Protein AF-A0A959T5G9-F1 (afdb_monomer)

Structure (mmCIF, N/CA/C/O backbone):
data_AF-A0A959T5G9-F1
#
_entry.id   AF-A0A959T5G9-F1
#
loop_
_atom_site.group_PDB
_atom_site.id
_atom_site.type_symbol
_atom_site.label_atom_id
_atom_site.label_alt_id
_atom_site.label_comp_id
_atom_site.label_asym_id
_atom_site.label_entity_id
_atom_site.label_seq_id
_atom_site.pdbx_PDB_ins_code
_atom_site.Cartn_x
_atom_site.Cartn_y
_atom_site.Cartn_z
_atom_site.occupancy
_atom_site.B_iso_or_equiv
_atom_site.auth_seq_id
_atom_site.auth_comp_id
_atom_site.auth_asym_id
_atom_site.auth_atom_id
_atom_site.pdbx_PDB_model_num
ATOM 1 N N . MET A 1 1 ? -15.814 -3.860 -9.750 1.00 47.41 1 MET A N 1
ATOM 2 C CA . MET A 1 1 ? -15.521 -4.634 -8.524 1.00 47.41 1 MET A CA 1
ATOM 3 C C . MET A 1 1 ? -16.437 -4.113 -7.425 1.00 47.41 1 MET A C 1
ATOM 5 O O . MET A 1 1 ? -16.825 -2.956 -7.503 1.00 47.41 1 MET A O 1
ATOM 9 N N . SER A 1 2 ? -16.866 -4.952 -6.480 1.00 61.47 2 SER A N 1
ATOM 10 C CA . SER A 1 2 ? -17.602 -4.468 -5.303 1.00 61.47 2 SER A CA 1
ATOM 11 C C . SER A 1 2 ? -16.650 -3.615 -4.461 1.00 61.47 2 SER A C 1
ATOM 13 O O . SER A 1 2 ? -15.503 -4.010 -4.256 1.00 61.47 2 SER A O 1
ATOM 15 N N . GLY A 1 3 ? -17.105 -2.434 -4.054 1.00 71.00 3 GLY A N 1
ATOM 16 C CA . GLY A 1 3 ? -16.320 -1.512 -3.247 1.00 71.00 3 GLY A CA 1
ATOM 17 C C . GLY A 1 3 ? -15.871 -2.131 -1.926 1.00 71.00 3 GLY A C 1
ATOM 18 O O . GLY A 1 3 ? -16.669 -2.780 -1.250 1.00 71.00 3 GLY A O 1
ATOM 19 N N . LYS A 1 4 ? -14.597 -1.949 -1.558 1.00 86.38 4 LYS A N 1
ATOM 20 C CA . LYS A 1 4 ? -14.055 -2.431 -0.277 1.00 86.38 4 LYS A CA 1
ATOM 21 C C . LYS A 1 4 ? -13.948 -1.293 0.733 1.00 86.38 4 LYS A C 1
ATOM 23 O O . LYS A 1 4 ? -13.505 -0.195 0.404 1.00 86.38 4 LYS A O 1
ATOM 28 N N . ARG A 1 5 ? -14.289 -1.604 1.983 1.00 95.56 5 ARG A N 1
ATOM 29 C CA . ARG A 1 5 ? -14.042 -0.760 3.156 1.00 95.56 5 ARG A CA 1
ATOM 30 C C . ARG A 1 5 ? -12.655 -1.092 3.697 1.00 95.56 5 ARG A C 1
ATOM 32 O O . ARG A 1 5 ? -12.436 -2.230 4.111 1.00 95.56 5 ARG A O 1
ATOM 39 N N . ILE A 1 6 ? -11.726 -0.143 3.628 1.00 97.62 6 ILE A N 1
ATOM 40 C CA . ILE A 1 6 ? -10.293 -0.375 3.834 1.00 97.62 6 ILE A CA 1
ATOM 41 C C . ILE A 1 6 ? -9.784 0.409 5.044 1.00 97.62 6 ILE A C 1
ATOM 43 O O . ILE A 1 6 ? -10.006 1.614 5.157 1.00 97.62 6 ILE A O 1
ATOM 47 N N . VAL A 1 7 ? -9.054 -0.277 5.921 1.00 98.38 7 VAL A N 1
ATOM 48 C CA . VAL A 1 7 ? -8.300 0.305 7.037 1.00 98.38 7 VAL A CA 1
ATOM 49 C C . VAL A 1 7 ? -6.813 0.321 6.679 1.00 98.38 7 VAL A C 1
ATOM 51 O O . VAL A 1 7 ? -6.258 -0.679 6.224 1.00 98.38 7 VAL A O 1
ATOM 54 N N . LEU A 1 8 ? -6.154 1.460 6.871 1.00 98.44 8 LEU A N 1
ATOM 55 C CA . LEU A 1 8 ? -4.719 1.611 6.619 1.00 98.44 8 LEU A CA 1
ATOM 56 C C . LEU A 1 8 ? -3.936 1.340 7.908 1.00 98.44 8 LEU A C 1
ATOM 58 O O . LEU A 1 8 ? -4.309 1.851 8.958 1.00 98.44 8 LEU A O 1
ATOM 62 N N . VAL A 1 9 ? -2.846 0.576 7.848 1.00 98.25 9 VAL A N 1
ATOM 63 C CA . VAL A 1 9 ? -2.042 0.223 9.033 1.00 98.25 9 VAL A CA 1
ATOM 64 C C . VAL A 1 9 ? -0.639 0.825 8.914 1.00 98.25 9 VAL A C 1
ATOM 66 O O . VAL A 1 9 ? 0.175 0.401 8.089 1.00 98.25 9 VAL A O 1
ATOM 69 N N . GLY A 1 10 ? -0.375 1.843 9.736 1.00 97.12 10 GLY A N 1
ATOM 70 C CA . GLY A 1 10 ? 0.784 2.737 9.708 1.00 97.12 10 GLY A CA 1
ATOM 71 C C . GLY A 1 10 ? 0.472 4.062 9.003 1.00 97.12 10 GLY A C 1
ATOM 72 O O . GLY A 1 10 ? 0.185 4.075 7.811 1.00 97.12 10 GLY A O 1
ATOM 73 N N . GLY A 1 11 ? 0.573 5.195 9.701 1.00 96.56 11 GLY A N 1
ATOM 74 C CA . GLY A 1 11 ? 0.170 6.537 9.246 1.00 96.56 11 GLY A CA 1
ATOM 75 C C . GLY A 1 11 ? 1.320 7.458 8.816 1.00 96.56 11 GLY A C 1
ATOM 76 O O . GLY A 1 11 ? 1.165 8.677 8.727 1.00 96.56 11 GLY A O 1
ATOM 77 N N . GLY A 1 12 ? 2.498 6.887 8.551 1.00 94.69 12 GLY A N 1
ATOM 78 C CA . GLY A 1 12 ? 3.717 7.622 8.203 1.00 94.69 12 GLY A CA 1
ATOM 79 C C . GLY A 1 12 ? 3.730 8.279 6.811 1.00 94.69 12 GLY A C 1
ATOM 80 O O . GLY A 1 12 ? 2.709 8.518 6.166 1.00 94.69 12 GLY A O 1
ATOM 81 N N . GLY A 1 13 ? 4.932 8.597 6.316 1.00 93.75 13 GLY A N 1
ATOM 82 C CA . GLY A 1 13 ? 5.110 9.231 5.000 1.00 93.75 13 GLY A CA 1
ATOM 83 C C . GLY A 1 13 ? 4.583 8.382 3.837 1.00 93.75 13 GLY A C 1
ATOM 84 O O . GLY A 1 13 ? 3.915 8.908 2.952 1.00 93.75 13 GLY A O 1
ATOM 85 N N . HIS A 1 14 ? 4.812 7.065 3.876 1.00 95.19 14 HIS A N 1
ATOM 86 C CA . HIS A 1 14 ? 4.313 6.152 2.846 1.00 95.19 14 HIS A CA 1
ATOM 87 C C . HIS A 1 14 ? 2.779 6.107 2.807 1.00 95.19 14 HIS A C 1
ATOM 89 O O . HIS A 1 14 ? 2.205 6.196 1.727 1.00 95.19 14 HIS A O 1
ATOM 95 N N . CYS A 1 15 ? 2.113 6.101 3.966 1.00 97.06 15 CYS A N 1
ATOM 96 C CA . CYS A 1 15 ? 0.655 6.204 4.068 1.00 97.06 15 CYS A CA 1
ATOM 97 C C . CYS A 1 15 ? 0.093 7.428 3.351 1.00 97.06 15 CYS A C 1
ATOM 99 O O . CYS A 1 15 ? -0.815 7.303 2.536 1.00 97.06 15 CYS A O 1
ATOM 101 N N . ARG A 1 16 ? 0.697 8.603 3.561 1.00 95.81 16 ARG A N 1
ATOM 102 C CA . ARG A 1 16 ? 0.292 9.832 2.863 1.00 95.81 16 ARG A CA 1
ATOM 103 C C . ARG A 1 16 ? 0.384 9.698 1.343 1.00 95.81 16 ARG A C 1
ATOM 105 O O . ARG A 1 16 ? -0.489 10.193 0.639 1.00 95.81 16 ARG A O 1
ATOM 112 N N . SER A 1 17 ? 1.409 9.014 0.834 1.00 94.12 17 SER A N 1
ATOM 113 C CA . SER A 1 17 ? 1.525 8.716 -0.598 1.00 94.12 17 SER A CA 1
ATOM 114 C C . SER A 1 17 ? 0.475 7.707 -1.069 1.00 94.12 17 SER A C 1
ATOM 116 O O . SER A 1 17 ? -0.111 7.899 -2.132 1.00 94.12 17 SER A O 1
ATOM 118 N N . VAL A 1 18 ? 0.216 6.661 -0.280 1.00 95.94 18 VAL A N 1
ATOM 119 C CA . VAL A 1 18 ? -0.739 5.594 -0.608 1.00 95.94 18 VAL A CA 1
ATOM 120 C C . VAL A 1 18 ? -2.183 6.100 -0.621 1.00 95.94 18 VAL A C 1
ATOM 122 O O . VAL A 1 18 ? -2.934 5.733 -1.520 1.00 95.94 18 VAL A O 1
ATOM 125 N N . ILE A 1 19 ? -2.560 7.014 0.283 1.00 95.88 19 ILE A N 1
ATOM 126 C CA . ILE A 1 19 ? -3.875 7.682 0.270 1.00 95.88 19 ILE A CA 1
ATOM 127 C C . ILE A 1 19 ? -4.153 8.318 -1.103 1.00 95.88 19 ILE A C 1
ATOM 129 O O . ILE A 1 19 ? -5.262 8.217 -1.618 1.00 95.88 19 ILE A O 1
ATOM 133 N N . GLY A 1 20 ? -3.135 8.904 -1.743 1.00 92.06 20 GLY A N 1
ATOM 134 C CA . GLY A 1 20 ? -3.263 9.510 -3.072 1.00 92.06 20 GLY A CA 1
ATOM 135 C C . GLY A 1 20 ? -3.521 8.523 -4.221 1.00 92.06 20 GLY A C 1
ATOM 136 O O . GLY A 1 20 ? -3.925 8.956 -5.304 1.00 92.06 20 GLY A O 1
ATOM 137 N N . LEU A 1 21 ? -3.309 7.219 -4.004 1.00 93.31 21 LEU A N 1
ATOM 138 C CA . LEU A 1 21 ? -3.562 6.174 -5.002 1.00 93.31 21 LEU A CA 1
ATOM 139 C C . LEU A 1 21 ? -5.050 5.815 -5.090 1.00 93.31 21 LEU A C 1
ATOM 141 O O . LEU A 1 21 ? -5.514 5.375 -6.142 1.00 93.31 21 LEU A O 1
ATOM 145 N N . PHE A 1 22 ? -5.810 6.024 -4.012 1.00 90.88 22 PHE A N 1
ATOM 146 C CA . PHE A 1 22 ? -7.241 5.748 -3.987 1.00 90.88 22 PHE A CA 1
ATOM 147 C C . PHE A 1 22 ? -7.994 6.795 -4.806 1.00 90.88 22 PHE A C 1
ATOM 149 O O . PHE A 1 22 ? -8.123 7.953 -4.413 1.00 90.88 22 PHE A O 1
ATOM 156 N N . ARG A 1 23 ? -8.497 6.381 -5.971 1.00 78.88 23 ARG A N 1
ATOM 157 C CA . ARG A 1 23 ? -9.390 7.202 -6.808 1.00 78.88 23 ARG A CA 1
ATOM 158 C C . ARG A 1 23 ? -10.677 6.515 -7.218 1.00 78.88 23 ARG A C 1
ATOM 160 O O . ARG A 1 23 ? -11.578 7.191 -7.700 1.00 78.88 23 ARG A O 1
ATOM 167 N N . ASP A 1 24 ? -10.750 5.202 -7.047 1.00 76.94 24 ASP A N 1
ATOM 168 C CA . ASP A 1 24 ? -11.989 4.468 -7.239 1.00 76.94 24 ASP A CA 1
ATOM 169 C C . ASP A 1 24 ? -12.937 4.819 -6.080 1.00 76.94 24 ASP A C 1
ATOM 171 O O . ASP A 1 24 ? -12.636 4.460 -4.938 1.00 76.94 24 ASP A O 1
ATOM 175 N N . PRO A 1 25 ? -14.054 5.522 -6.342 1.00 77.31 25 PRO A N 1
ATOM 176 C CA . PRO A 1 25 ? -14.986 5.943 -5.301 1.00 77.31 25 PRO A CA 1
ATOM 177 C C . PRO A 1 25 ? -15.723 4.764 -4.655 1.00 77.31 25 PRO A C 1
ATOM 179 O O . PRO A 1 25 ? -16.412 4.957 -3.659 1.00 77.31 25 PRO A O 1
ATOM 182 N N . SER A 1 26 ? -15.611 3.553 -5.211 1.00 82.25 26 SER A N 1
ATOM 183 C CA . SER A 1 26 ? -16.121 2.346 -4.565 1.00 82.25 26 SER A CA 1
ATOM 184 C C . SER A 1 26 ? -15.273 1.925 -3.360 1.00 82.25 26 SER A C 1
ATOM 186 O O . SER A 1 26 ? -15.777 1.234 -2.479 1.00 82.25 26 SER A O 1
ATOM 188 N N . HIS A 1 27 ? -14.012 2.357 -3.269 1.00 88.62 27 HIS A N 1
ATOM 189 C CA . HIS A 1 27 ? -13.207 2.146 -2.071 1.00 88.62 27 HIS A CA 1
ATOM 190 C C . HIS A 1 27 ? -13.502 3.218 -1.022 1.00 88.62 27 HIS A C 1
ATOM 192 O O . HIS A 1 27 ? -13.397 4.414 -1.287 1.00 88.62 27 HIS A O 1
ATOM 198 N N . GLU A 1 28 ? -13.811 2.780 0.194 1.00 94.31 28 GLU A N 1
ATOM 199 C CA . GLU A 1 28 ? -14.021 3.654 1.347 1.00 94.31 28 GLU A CA 1
ATOM 200 C C . GLU A 1 28 ? -12.847 3.482 2.314 1.00 94.31 28 GLU A C 1
ATOM 202 O O . GLU A 1 28 ? -12.616 2.383 2.821 1.00 94.31 28 GLU A O 1
ATOM 207 N N . LEU A 1 29 ? -12.100 4.556 2.577 1.00 96.56 29 LEU A N 1
ATOM 208 C CA . LEU A 1 29 ? -11.063 4.560 3.609 1.00 96.56 29 LEU A CA 1
ATOM 209 C C . LEU A 1 29 ? -11.705 4.821 4.971 1.00 96.56 29 LEU A C 1
ATOM 211 O O . LEU A 1 29 ? -12.153 5.931 5.246 1.00 96.56 29 LEU A O 1
ATOM 215 N N . ILE A 1 30 ? -11.737 3.793 5.815 1.00 97.56 30 ILE A N 1
ATOM 216 C CA . ILE A 1 30 ? -12.418 3.817 7.118 1.00 97.56 30 ILE A CA 1
ATOM 217 C C . ILE A 1 30 ? -11.597 4.565 8.160 1.00 97.56 30 ILE A C 1
ATOM 219 O O . ILE A 1 30 ? -12.137 5.318 8.966 1.00 97.56 30 ILE A O 1
ATOM 223 N N . GLY A 1 31 ? -10.283 4.371 8.132 1.00 97.81 31 GLY A N 1
ATOM 224 C CA . GLY A 1 31 ? -9.385 5.004 9.078 1.00 97.81 31 GLY A CA 1
ATOM 225 C C . GLY A 1 31 ? -7.960 4.481 8.987 1.00 97.81 31 GLY A C 1
ATOM 226 O O . GLY A 1 31 ? -7.647 3.601 8.180 1.00 97.81 31 GLY A O 1
ATOM 227 N N . VAL A 1 32 ? -7.103 5.044 9.830 1.00 98.69 32 VAL A N 1
ATOM 228 C CA . VAL A 1 32 ? -5.700 4.658 9.983 1.00 98.69 32 VAL A CA 1
ATOM 229 C C . VAL A 1 32 ? -5.476 4.082 11.379 1.00 98.69 32 VAL A C 1
ATOM 231 O O . VAL A 1 32 ? -5.919 4.672 12.361 1.00 98.69 32 VAL A O 1
ATOM 234 N N . LEU A 1 33 ? -4.763 2.964 11.473 1.00 98.56 33 LEU A N 1
ATOM 235 C CA . LEU A 1 33 ? -4.202 2.450 12.720 1.00 98.56 33 LEU A CA 1
ATOM 236 C C . LEU A 1 33 ? -2.740 2.880 12.814 1.00 98.56 33 LEU A C 1
ATOM 238 O O . LEU A 1 33 ? -1.918 2.489 11.985 1.00 98.56 33 LEU A O 1
ATOM 242 N N . ASP A 1 34 ? -2.430 3.728 13.787 1.00 97.44 34 ASP A N 1
ATOM 243 C CA . ASP A 1 34 ? -1.071 4.128 14.139 1.00 97.44 34 ASP A CA 1
ATOM 244 C C . ASP A 1 34 ? -1.062 4.677 15.580 1.00 97.44 34 ASP A C 1
ATOM 246 O O . ASP A 1 34 ? -1.557 5.784 15.811 1.00 97.44 34 ASP A O 1
ATOM 250 N N . PRO A 1 35 ? -0.490 3.950 16.559 1.00 95.81 35 PRO A N 1
ATOM 251 C CA . PRO A 1 35 ? -0.534 4.357 17.964 1.00 95.81 35 PRO A CA 1
ATOM 252 C C . PRO A 1 35 ? 0.283 5.626 18.260 1.00 95.81 35 PRO A C 1
ATOM 254 O O . PRO A 1 35 ? 0.154 6.200 19.340 1.00 95.81 35 PRO A O 1
ATOM 257 N N . ALA A 1 36 ? 1.140 6.071 17.334 1.00 95.56 36 ALA A N 1
ATOM 258 C CA . ALA A 1 36 ? 1.966 7.262 17.506 1.00 95.56 36 ALA A CA 1
ATOM 259 C C . ALA A 1 36 ? 1.310 8.542 16.959 1.00 95.56 36 ALA A C 1
ATOM 261 O O . ALA A 1 36 ? 1.879 9.628 17.104 1.00 95.56 36 ALA A O 1
ATOM 262 N N . ILE A 1 37 ? 0.141 8.445 16.318 1.00 96.00 37 ILE A N 1
ATOM 263 C CA . ILE A 1 37 ? -0.532 9.578 15.677 1.00 96.00 37 ILE A CA 1
ATOM 264 C C . ILE A 1 37 ? -1.880 9.828 16.353 1.00 96.00 37 ILE A C 1
ATOM 266 O O . ILE A 1 37 ? -2.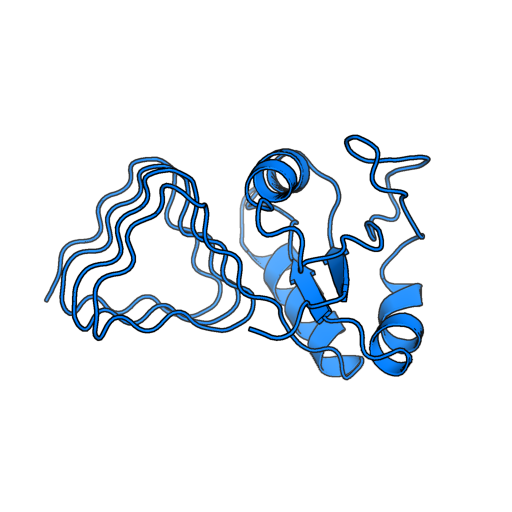645 8.913 16.626 1.00 96.00 37 ILE A O 1
ATOM 270 N N . VAL A 1 38 ? -2.196 11.101 16.586 1.00 96.00 38 VAL A N 1
ATOM 271 C CA . VAL A 1 38 ? -3.503 11.547 17.084 1.00 96.00 38 VAL A CA 1
ATOM 272 C C . VAL A 1 38 ? -4.169 12.417 16.019 1.00 96.00 38 VAL A C 1
ATOM 274 O O . VAL A 1 38 ? -3.513 13.252 15.396 1.00 96.00 38 VAL A O 1
ATOM 277 N N . GLY A 1 39 ? -5.479 12.253 15.820 1.00 97.44 39 GLY A N 1
ATOM 278 C CA . GLY A 1 39 ? -6.267 13.068 14.894 1.00 97.44 39 GLY A CA 1
ATOM 279 C C . GLY A 1 39 ? -6.534 12.370 13.563 1.00 97.44 39 GLY A C 1
ATOM 280 O O . GLY A 1 39 ? -7.278 11.396 13.521 1.00 97.44 39 GLY A O 1
ATOM 281 N N . ASN A 1 40 ? -5.998 12.902 12.461 1.00 98.19 40 ASN A N 1
ATOM 282 C CA . ASN A 1 40 ? -6.223 12.369 11.114 1.00 98.19 40 ASN A CA 1
ATOM 283 C C . ASN A 1 40 ? -4.953 12.419 10.249 1.00 98.19 40 ASN A C 1
ATOM 285 O O . ASN A 1 40 ? -4.070 13.249 10.467 1.00 98.19 40 ASN A O 1
ATOM 289 N N . VAL A 1 41 ? -4.893 11.560 9.230 1.00 97.69 41 VAL A N 1
ATOM 290 C CA . VAL A 1 41 ? -3.876 11.571 8.173 1.00 97.69 41 VAL A CA 1
ATOM 291 C C . VAL A 1 41 ? -4.553 11.983 6.868 1.00 97.69 41 VAL A C 1
ATOM 293 O O . VAL A 1 41 ? -5.321 11.218 6.298 1.00 97.69 41 VAL A O 1
ATOM 296 N N . LEU A 1 42 ? -4.283 13.205 6.393 1.00 96.12 42 LEU A N 1
ATOM 297 C CA . LEU A 1 42 ? -4.899 13.771 5.177 1.00 96.12 42 LEU A CA 1
ATOM 298 C C . LEU A 1 42 ? -6.442 13.704 5.178 1.00 96.12 42 LEU A C 1
ATOM 300 O O . LEU A 1 42 ? -7.058 13.423 4.155 1.00 96.12 42 LEU A O 1
ATOM 304 N N . GLY A 1 43 ? -7.068 13.956 6.329 1.00 96.00 43 GLY A N 1
ATOM 305 C CA . GLY A 1 43 ? -8.522 13.899 6.494 1.00 96.00 43 GLY A CA 1
ATOM 306 C C . GLY A 1 43 ? -9.076 12.515 6.846 1.00 96.00 43 GLY A C 1
ATOM 307 O O . GLY A 1 43 ? -10.240 12.430 7.225 1.00 96.00 43 GLY A O 1
ATOM 308 N N . ILE A 1 44 ? -8.264 11.454 6.796 1.00 97.75 44 ILE A N 1
ATOM 309 C CA . ILE A 1 44 ? -8.668 10.103 7.209 1.00 97.75 44 ILE A CA 1
ATOM 310 C C . ILE A 1 44 ? -8.464 9.949 8.724 1.00 97.75 44 ILE A C 1
ATOM 312 O O . ILE A 1 44 ? -7.339 10.156 9.189 1.00 97.75 44 ILE A O 1
ATOM 316 N N . PRO A 1 45 ? -9.501 9.618 9.515 1.00 98.25 45 PRO A N 1
ATOM 317 C CA . PRO A 1 45 ? -9.390 9.560 10.971 1.00 98.25 45 PRO A CA 1
ATOM 318 C C . PRO A 1 45 ? -8.414 8.469 11.423 1.00 98.25 45 PRO A C 1
ATOM 320 O O . PRO A 1 45 ? -8.369 7.384 10.844 1.00 98.25 45 PRO A O 1
ATOM 323 N N . VAL A 1 46 ? -7.644 8.747 12.474 1.00 98.56 46 VAL A N 1
ATOM 324 C CA . VAL A 1 46 ? -6.848 7.729 13.170 1.00 98.56 46 VAL A CA 1
ATOM 325 C C . VAL A 1 46 ? -7.737 7.056 14.212 1.00 98.56 46 VAL A C 1
ATOM 327 O O . VAL A 1 46 ? -8.341 7.742 15.034 1.00 98.56 46 VAL A O 1
ATOM 330 N N . LEU A 1 47 ? -7.840 5.728 14.156 1.00 98.19 47 LEU A N 1
ATOM 331 C CA . LEU A 1 47 ? -8.772 4.939 14.971 1.00 98.19 47 LEU A CA 1
ATOM 332 C C . LEU A 1 47 ? -8.134 4.372 16.248 1.00 98.19 47 LEU A C 1
ATOM 334 O O . LEU A 1 47 ? -8.857 3.881 17.103 1.00 98.19 47 LEU A O 1
ATOM 338 N N . GLY A 1 48 ? -6.807 4.439 16.376 1.00 97.25 48 GLY A N 1
ATOM 339 C CA . GLY A 1 48 ? -6.042 3.841 17.473 1.00 97.25 48 GLY A CA 1
ATOM 340 C C . GLY A 1 48 ? -4.823 3.088 16.943 1.00 97.25 48 GLY A C 1
ATOM 341 O O . GLY A 1 48 ? -4.272 3.469 15.908 1.00 97.25 48 GLY A O 1
ATOM 342 N N . GLY A 1 49 ? -4.403 2.035 17.640 1.00 97.00 49 GLY A N 1
ATOM 343 C CA . GL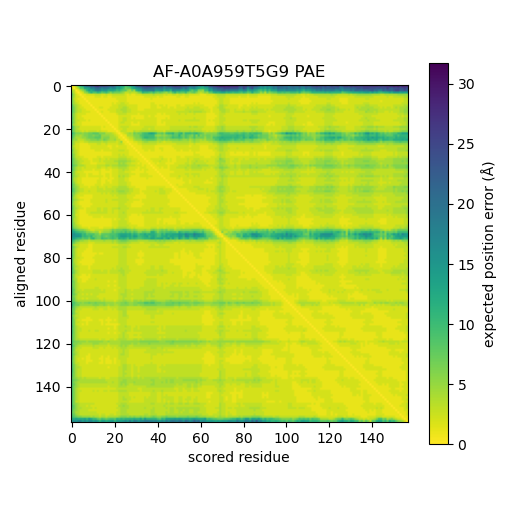Y A 1 49 ? -3.316 1.145 17.236 1.00 97.00 49 GLY A CA 1
ATOM 344 C C . GLY A 1 49 ? -3.774 -0.255 16.815 1.00 97.00 49 GLY A C 1
ATOM 345 O O . GLY A 1 49 ? -4.936 -0.499 16.478 1.00 97.00 49 GLY A O 1
ATOM 346 N N . ASP A 1 50 ? -2.822 -1.189 16.828 1.00 95.69 50 ASP A N 1
ATOM 347 C CA . ASP A 1 50 ? -3.001 -2.579 16.392 1.00 95.69 50 ASP A CA 1
ATOM 348 C C . ASP A 1 50 ? -4.035 -3.347 17.248 1.00 95.69 50 ASP A C 1
ATOM 350 O O . ASP A 1 50 ? -4.576 -4.363 16.811 1.00 95.69 50 ASP A O 1
ATOM 354 N N . GLU A 1 51 ? -4.369 -2.853 18.445 1.00 97.19 51 GLU A N 1
ATOM 355 C CA . GLU A 1 51 ? -5.387 -3.424 19.333 1.00 97.19 51 GLU A CA 1
ATOM 356 C C . GLU A 1 51 ? -6.786 -3.519 18.697 1.00 97.19 51 GLU A C 1
ATOM 358 O O . GLU A 1 51 ? -7.581 -4.371 19.094 1.00 97.19 51 GLU A O 1
ATOM 363 N N . HIS A 1 52 ? -7.076 -2.709 17.675 1.00 98.00 52 HIS A N 1
ATOM 364 C CA . HIS A 1 52 ? -8.367 -2.709 16.980 1.00 98.00 52 HIS A CA 1
ATOM 365 C C . HIS A 1 52 ? -8.452 -3.693 15.801 1.00 98.00 52 HIS A C 1
ATOM 367 O O . HIS A 1 52 ? -9.520 -3.830 15.202 1.00 98.00 52 HIS A O 1
ATOM 373 N N . LEU A 1 53 ? -7.370 -4.407 15.458 1.00 98.25 53 LEU A N 1
ATOM 374 C CA . LEU A 1 53 ? -7.334 -5.289 14.281 1.00 98.25 53 LEU A CA 1
ATOM 375 C C . LEU A 1 53 ? -8.430 -6.366 14.301 1.00 98.25 53 LEU A C 1
ATOM 377 O O . LEU A 1 53 ? -9.134 -6.526 13.308 1.00 98.25 53 LEU A O 1
ATOM 381 N N . HIS A 1 54 ? -8.614 -7.063 15.427 1.00 98.12 54 HIS A N 1
ATOM 382 C CA . HIS A 1 54 ? -9.622 -8.128 15.554 1.00 98.12 54 HIS A CA 1
ATOM 383 C C . HIS A 1 54 ? -11.052 -7.602 15.409 1.00 98.12 54 HIS A C 1
ATOM 385 O O . HIS A 1 54 ? -11.875 -8.209 14.727 1.00 98.12 54 HIS A O 1
ATOM 391 N N . GLU A 1 55 ? -11.352 -6.467 16.042 1.00 98.19 55 GLU A N 1
ATOM 392 C CA . GLU A 1 55 ? -12.672 -5.842 15.967 1.00 98.19 55 GLU A CA 1
ATOM 393 C C . GLU A 1 55 ? -12.995 -5.434 14.525 1.00 98.19 55 GLU A C 1
ATOM 395 O O . GLU A 1 55 ? -14.047 -5.788 13.992 1.00 98.19 55 GLU A O 1
ATOM 400 N N . LEU A 1 56 ? -12.063 -4.738 13.871 1.00 98.00 56 LEU A N 1
ATOM 401 C CA . LEU A 1 56 ? -12.235 -4.243 12.508 1.00 98.00 56 LEU A CA 1
ATOM 402 C C . LEU A 1 56 ? -12.289 -5.390 11.485 1.00 98.00 56 LEU A C 1
ATOM 404 O O . LEU A 1 56 ? -13.073 -5.333 10.536 1.00 98.00 56 LEU A O 1
ATOM 408 N N . ALA A 1 57 ? -11.519 -6.461 11.694 1.00 97.44 57 ALA A N 1
ATOM 409 C CA . ALA A 1 57 ? -11.605 -7.672 10.883 1.00 97.44 57 ALA A CA 1
ATOM 410 C C . ALA A 1 57 ? -12.970 -8.359 11.048 1.00 97.44 57 ALA A C 1
ATOM 412 O O . ALA A 1 57 ? -13.596 -8.725 10.053 1.00 97.44 57 ALA A O 1
ATOM 413 N N . GLY A 1 58 ? -13.488 -8.444 12.279 1.00 97.06 58 GLY A N 1
ATOM 414 C CA . GLY A 1 58 ? -14.828 -8.967 12.569 1.00 97.06 58 GLY A CA 1
ATOM 415 C C . GLY A 1 58 ? -15.967 -8.163 11.927 1.00 97.06 58 GLY A C 1
ATOM 416 O O . GLY A 1 58 ? -17.033 -8.712 11.655 1.00 97.06 58 GLY A O 1
ATOM 417 N N . GLN A 1 59 ? -15.734 -6.884 11.621 1.00 96.44 59 GLN A N 1
ATOM 418 C CA . GLN A 1 59 ? -16.653 -6.023 10.863 1.00 96.44 59 GLN A CA 1
ATOM 419 C C . GLN A 1 59 ? -16.543 -6.209 9.335 1.00 96.44 59 GLN A C 1
ATOM 421 O O . GLN A 1 59 ? -17.282 -5.576 8.578 1.00 96.44 59 GLN A O 1
ATOM 426 N N . GLY A 1 60 ? -15.643 -7.080 8.866 1.00 95.06 60 GLY A N 1
ATOM 427 C CA . GLY A 1 60 ? -15.448 -7.389 7.450 1.00 95.06 60 GLY A CA 1
ATOM 428 C C . GLY A 1 60 ? -14.599 -6.366 6.694 1.00 95.06 60 GLY A C 1
ATOM 429 O O . GLY A 1 60 ? -14.672 -6.302 5.464 1.00 95.06 60 GLY A O 1
ATOM 430 N N . HIS A 1 61 ? -13.812 -5.545 7.395 1.00 96.75 61 HIS A N 1
ATOM 431 C CA . HIS A 1 61 ? -12.897 -4.607 6.753 1.00 96.75 61 HIS A CA 1
ATOM 432 C C . HIS A 1 61 ? -11.705 -5.322 6.108 1.00 96.75 61 HIS A C 1
ATOM 434 O O . HIS A 1 61 ? -11.164 -6.292 6.641 1.00 96.75 61 HIS A O 1
ATOM 440 N N . ALA A 1 62 ? -11.278 -4.809 4.955 1.00 97.12 62 ALA A N 1
ATOM 441 C CA . ALA A 1 62 ? -9.983 -5.146 4.380 1.00 97.12 62 ALA A CA 1
ATOM 442 C C . ALA A 1 62 ? -8.914 -4.195 4.931 1.00 97.12 62 ALA A C 1
ATOM 444 O O . ALA A 1 62 ? -9.211 -3.073 5.342 1.00 97.12 62 ALA A O 1
ATOM 445 N N . PHE A 1 63 ? -7.658 -4.616 4.896 1.00 98.38 63 PHE A N 1
ATOM 446 C CA . PHE A 1 63 ? -6.540 -3.865 5.449 1.00 98.38 63 PHE A CA 1
ATOM 447 C C . PHE A 1 63 ? -5.457 -3.646 4.407 1.00 98.38 63 PHE A C 1
ATOM 449 O O . PHE A 1 63 ? -5.219 -4.490 3.546 1.00 98.38 63 PHE A O 1
ATOM 456 N N . LEU A 1 64 ? -4.759 -2.523 4.509 1.00 98.12 64 LEU A N 1
ATOM 457 C CA . LEU A 1 64 ? -3.569 -2.260 3.717 1.00 98.12 64 LEU A CA 1
ATOM 458 C C . LEU A 1 64 ? -2.440 -1.800 4.630 1.00 98.12 64 LEU A C 1
ATOM 460 O O . LEU A 1 64 ? -2.572 -0.805 5.342 1.00 98.12 64 LEU A O 1
ATOM 464 N N . VAL A 1 65 ? -1.309 -2.502 4.582 1.00 98.12 65 VAL A N 1
ATOM 465 C CA . VAL A 1 65 ? -0.106 -2.081 5.300 1.00 98.12 65 VAL A CA 1
ATOM 466 C C . VAL A 1 65 ? 0.482 -0.865 4.592 1.00 98.12 65 VAL A C 1
ATOM 468 O O . VAL A 1 65 ? 0.946 -0.945 3.458 1.00 98.12 65 VAL A O 1
ATOM 471 N N . THR A 1 66 ? 0.481 0.269 5.282 1.00 97.25 66 THR A N 1
ATOM 472 C CA . THR A 1 66 ? 0.990 1.557 4.795 1.00 97.25 66 THR A CA 1
ATOM 473 C C . THR A 1 66 ? 2.183 2.071 5.593 1.00 97.25 66 THR A C 1
ATOM 475 O O . THR A 1 66 ? 2.695 3.167 5.333 1.00 97.25 66 THR A O 1
ATOM 478 N N . ALA A 1 67 ? 2.692 1.261 6.523 1.00 94.19 67 ALA A N 1
ATOM 479 C CA . ALA A 1 67 ? 4.062 1.384 6.990 1.00 94.19 67 ALA A CA 1
ATOM 480 C C . ALA A 1 67 ? 5.017 1.282 5.788 1.00 94.19 67 ALA A C 1
ATOM 482 O O . ALA A 1 67 ? 4.944 0.347 4.993 1.00 94.19 67 ALA A O 1
ATOM 483 N N . GLY A 1 68 ? 5.888 2.280 5.630 1.00 85.88 68 GLY A N 1
ATOM 484 C CA . GLY A 1 68 ? 6.898 2.286 4.572 1.00 85.88 68 GLY A CA 1
ATOM 485 C C . GLY A 1 68 ? 8.051 1.324 4.862 1.00 85.88 68 GLY A C 1
ATOM 486 O O . GLY A 1 68 ? 7.981 0.485 5.757 1.00 85.88 68 GLY A O 1
ATOM 487 N N . HIS A 1 69 ? 9.141 1.484 4.120 1.00 82.56 69 HIS A N 1
ATOM 488 C CA . HIS A 1 69 ? 10.379 0.740 4.333 1.00 82.56 69 HIS A CA 1
ATOM 489 C C . HIS A 1 69 ? 11.445 1.697 4.882 1.00 82.56 69 HIS A C 1
ATOM 491 O O . HIS A 1 69 ? 11.897 2.595 4.171 1.00 82.56 69 HIS A O 1
ATOM 497 N N . VAL A 1 70 ? 11.806 1.551 6.160 1.00 71.81 70 VAL A N 1
ATOM 498 C CA . VAL A 1 70 ? 12.865 2.339 6.811 1.00 71.81 70 VAL A CA 1
ATOM 499 C C . VAL A 1 70 ? 13.850 1.355 7.426 1.00 71.81 70 VAL A C 1
ATOM 501 O O . VAL A 1 70 ? 13.559 0.744 8.449 1.00 71.81 70 VAL A O 1
ATOM 504 N N . GLY A 1 71 ? 15.004 1.184 6.783 1.00 77.44 71 GLY A N 1
ATOM 505 C CA . GLY A 1 71 ? 15.991 0.172 7.163 1.00 77.44 71 GLY A CA 1
ATOM 506 C C . GLY A 1 71 ? 15.647 -1.210 6.611 1.00 77.44 71 GLY A C 1
ATOM 507 O O . GLY A 1 71 ? 16.324 -1.666 5.695 1.00 77.44 71 GLY A O 1
ATOM 508 N N . ASP A 1 72 ? 14.601 -1.848 7.141 1.00 84.25 72 ASP A N 1
ATOM 509 C CA . ASP A 1 72 ? 14.171 -3.190 6.733 1.00 84.25 72 ASP A CA 1
ATOM 510 C C . ASP A 1 72 ? 12.637 -3.333 6.594 1.00 84.25 72 ASP A C 1
ATOM 512 O O . ASP A 1 72 ? 11.863 -2.386 6.782 1.00 84.25 72 ASP A O 1
ATOM 516 N N . ALA A 1 73 ? 12.189 -4.542 6.230 1.00 90.88 73 ALA A N 1
ATOM 517 C CA . ALA A 1 73 ? 10.775 -4.891 6.076 1.00 90.88 73 ALA A CA 1
ATOM 518 C C . ALA A 1 73 ? 10.099 -5.369 7.377 1.00 90.88 73 ALA A C 1
ATOM 520 O O . ALA A 1 73 ? 8.907 -5.682 7.349 1.00 90.88 73 ALA A O 1
ATOM 521 N N . THR A 1 74 ? 10.806 -5.423 8.511 1.00 94.38 74 THR A N 1
ATOM 522 C CA . THR A 1 74 ? 10.362 -6.097 9.743 1.00 94.38 74 THR A CA 1
ATOM 523 C C . THR A 1 74 ? 9.025 -5.557 10.242 1.00 94.38 74 THR A C 1
ATOM 525 O O . THR A 1 74 ? 8.107 -6.326 10.529 1.00 94.38 74 THR A O 1
ATOM 528 N N . LEU A 1 75 ? 8.863 -4.228 10.288 1.00 93.94 75 LEU A N 1
ATOM 529 C CA . LEU A 1 75 ? 7.602 -3.598 10.694 1.00 93.94 75 LEU A CA 1
ATOM 530 C C . LEU A 1 75 ? 6.443 -4.023 9.784 1.00 93.94 75 LEU A C 1
ATOM 532 O O . LEU A 1 75 ? 5.397 -4.418 10.291 1.00 93.94 75 LEU A O 1
ATOM 536 N N . ARG A 1 76 ? 6.640 -3.988 8.463 1.00 95.38 76 ARG A N 1
ATOM 537 C CA . ARG A 1 76 ? 5.603 -4.320 7.478 1.00 95.38 76 ARG A CA 1
ATOM 538 C C . ARG A 1 76 ? 5.202 -5.787 7.514 1.00 95.38 76 ARG A C 1
ATOM 540 O O . ARG A 1 76 ? 4.019 -6.081 7.378 1.00 95.38 76 ARG A O 1
ATOM 547 N N . ILE A 1 77 ? 6.168 -6.687 7.689 1.00 97.19 77 ILE A N 1
ATOM 548 C CA . ILE A 1 77 ? 5.921 -8.128 7.815 1.00 97.19 77 ILE A CA 1
ATOM 549 C C . ILE A 1 77 ? 5.095 -8.394 9.072 1.00 97.19 77 ILE A C 1
ATOM 551 O O . ILE A 1 77 ? 4.048 -9.026 9.000 1.00 97.19 77 ILE A O 1
ATOM 555 N N . ARG A 1 78 ? 5.506 -7.831 10.214 1.00 97.06 78 ARG A N 1
ATOM 556 C CA . ARG A 1 78 ? 4.787 -7.993 11.483 1.00 97.06 78 ARG 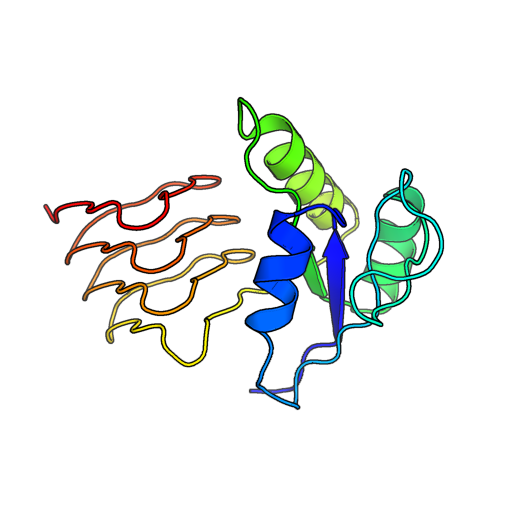A CA 1
ATOM 557 C C . ARG A 1 78 ? 3.358 -7.449 11.423 1.00 97.06 78 ARG A C 1
ATOM 559 O O . ARG A 1 78 ? 2.457 -8.125 11.899 1.00 97.06 78 ARG A O 1
ATOM 566 N N . LEU A 1 79 ? 3.131 -6.281 10.815 1.00 97.50 79 LEU A N 1
ATOM 567 C CA . LEU A 1 79 ? 1.774 -5.734 10.656 1.00 97.50 79 LEU A CA 1
ATOM 568 C C . LEU A 1 79 ? 0.915 -6.586 9.715 1.00 97.50 79 LEU A C 1
ATOM 570 O O . LEU A 1 79 ? -0.252 -6.829 9.999 1.00 97.50 79 LEU A O 1
ATOM 574 N N . CYS A 1 80 ? 1.496 -7.070 8.616 1.00 98.12 80 CYS A N 1
ATOM 575 C CA . CYS A 1 80 ? 0.822 -7.980 7.692 1.00 98.12 80 CYS A CA 1
ATOM 576 C C . CYS A 1 80 ? 0.373 -9.264 8.392 1.00 98.12 80 CYS A C 1
ATOM 578 O O . CYS A 1 80 ? -0.780 -9.659 8.263 1.00 98.12 80 CYS A O 1
ATOM 580 N N . ASN A 1 81 ? 1.259 -9.878 9.177 1.00 98.31 81 ASN A N 1
ATOM 581 C CA . ASN A 1 81 ? 0.934 -11.086 9.928 1.00 98.31 81 ASN A CA 1
ATOM 582 C C . ASN A 1 81 ? -0.136 -10.809 10.988 1.00 98.31 81 ASN A C 1
ATOM 584 O O . ASN A 1 81 ? -1.099 -11.558 11.063 1.00 98.31 81 ASN A O 1
ATOM 588 N N . ALA A 1 82 ? -0.033 -9.699 11.725 1.00 98.38 82 ALA A N 1
ATOM 589 C CA . ALA A 1 82 ? -1.029 -9.322 12.729 1.00 98.38 82 ALA A CA 1
ATOM 590 C C . ALA A 1 82 ? -2.437 -9.143 12.130 1.00 98.38 82 ALA A C 1
ATOM 592 O O . ALA A 1 82 ? -3.424 -9.542 12.743 1.00 98.38 82 ALA A O 1
ATOM 593 N N . ILE A 1 83 ? -2.542 -8.585 10.917 1.00 98.56 83 ILE A N 1
ATOM 594 C CA . ILE A 1 83 ? -3.813 -8.490 10.183 1.00 98.56 83 ILE A CA 1
ATOM 595 C C . ILE A 1 83 ? -4.378 -9.885 9.890 1.00 98.56 83 ILE A C 1
ATOM 597 O O . ILE A 1 83 ? -5.555 -10.134 10.148 1.00 98.56 83 ILE A O 1
ATOM 601 N N . LEU A 1 84 ? -3.555 -10.781 9.338 1.00 98.12 84 LEU A N 1
ATOM 602 C CA . LEU A 1 84 ? -3.987 -12.127 8.950 1.00 98.12 84 LEU A CA 1
ATOM 603 C C . LEU A 1 84 ? -4.367 -12.972 10.174 1.00 98.12 84 LEU A C 1
ATOM 605 O O . LEU A 1 84 ? -5.386 -13.658 10.158 1.00 98.12 84 LEU A O 1
ATOM 609 N N . GLU A 1 85 ? -3.589 -12.881 11.252 1.00 98.25 85 GLU A N 1
ATOM 610 C CA . GLU A 1 85 ? -3.864 -13.534 12.537 1.00 98.25 85 GLU A CA 1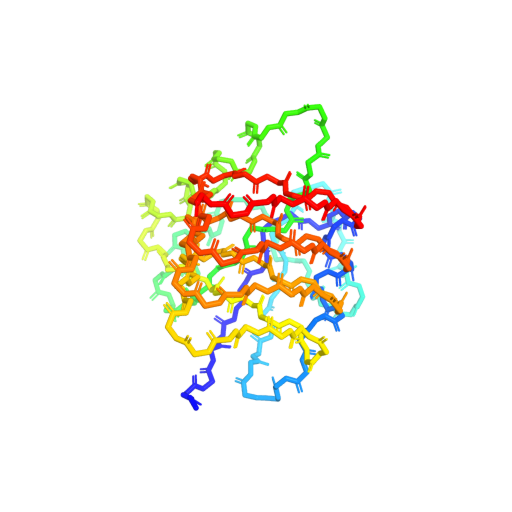
ATOM 611 C C . GLU A 1 85 ? -5.172 -13.038 13.165 1.00 98.25 85 GLU A C 1
ATOM 613 O O . GLU A 1 85 ? -5.906 -13.827 13.755 1.00 98.25 85 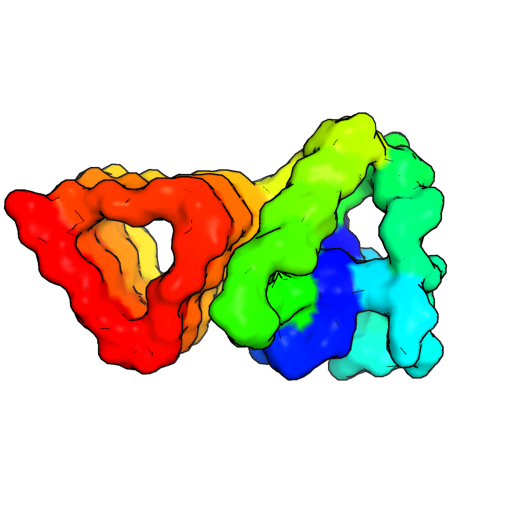GLU A O 1
ATOM 618 N N . ALA A 1 86 ? -5.509 -11.759 12.976 1.00 98.00 86 ALA A N 1
ATOM 619 C CA . ALA A 1 86 ? -6.785 -11.184 13.391 1.00 98.00 86 ALA A CA 1
ATOM 620 C C . ALA A 1 86 ? -7.980 -11.606 12.508 1.00 98.00 86 ALA A C 1
ATOM 622 O O . ALA A 1 86 ? -9.108 -11.185 12.763 1.00 98.00 86 ALA A O 1
ATOM 623 N N . GLY A 1 87 ? -7.756 -12.419 11.467 1.00 97.25 87 GLY A N 1
ATOM 624 C CA . GLY A 1 87 ? -8.778 -12.836 10.503 1.00 97.25 87 GLY A CA 1
ATOM 625 C C . GLY A 1 87 ? -9.100 -11.782 9.438 1.00 97.25 87 GLY A C 1
ATOM 626 O O . GLY A 1 87 ? -10.115 -11.890 8.751 1.00 97.25 87 GLY A O 1
ATOM 627 N N . GLY A 1 88 ? -8.262 -10.750 9.308 1.00 96.50 88 GLY A N 1
ATOM 628 C CA . GLY A 1 88 ? -8.404 -9.704 8.302 1.00 96.50 88 GLY A CA 1
ATOM 629 C C . GLY A 1 88 ? -8.001 -10.168 6.901 1.00 96.50 88 GLY A C 1
ATOM 630 O O . GLY A 1 88 ? -7.245 -11.121 6.725 1.00 96.50 88 GLY A O 1
ATOM 631 N N . THR A 1 89 ? -8.478 -9.449 5.884 1.00 97.38 89 THR A N 1
ATOM 632 C CA . THR A 1 89 ? -8.065 -9.648 4.483 1.00 97.38 89 THR A CA 1
ATOM 633 C C . THR A 1 89 ? -7.218 -8.481 4.001 1.00 97.38 89 THR A C 1
ATOM 635 O O . THR A 1 89 ? -7.376 -7.357 4.479 1.00 97.38 89 THR A O 1
ATOM 638 N N . LEU A 1 90 ? -6.327 -8.720 3.039 1.00 97.81 90 LEU A N 1
ATOM 639 C CA . LEU A 1 90 ? -5.445 -7.685 2.511 1.00 97.81 90 LEU A CA 1
ATOM 640 C C . LEU A 1 90 ? -6.024 -7.053 1.236 1.00 97.81 90 LEU A C 1
ATOM 642 O O . LEU A 1 90 ? -6.463 -7.727 0.303 1.00 97.81 90 LEU A O 1
ATOM 646 N N . ALA A 1 91 ? -6.022 -5.725 1.178 1.00 96.12 91 ALA A N 1
ATOM 647 C CA . ALA A 1 91 ? -6.396 -4.965 -0.005 1.00 96.12 91 ALA A CA 1
ATOM 648 C C . ALA A 1 91 ? -5.176 -4.753 -0.909 1.00 96.12 91 ALA A C 1
ATOM 650 O O . ALA A 1 91 ? -4.124 -4.330 -0.445 1.00 96.12 91 ALA A O 1
ATOM 651 N N . THR A 1 92 ? -5.328 -4.993 -2.208 1.00 95.75 92 THR A N 1
ATOM 652 C CA . THR A 1 92 ? -4.336 -4.620 -3.229 1.00 95.75 92 THR A CA 1
ATOM 653 C C . THR A 1 92 ? -4.771 -3.318 -3.879 1.00 95.75 92 THR A C 1
ATOM 655 O O . THR A 1 92 ? -5.940 -3.170 -4.240 1.00 95.75 92 THR A O 1
ATOM 658 N N . VAL A 1 93 ? -3.843 -2.373 -4.030 1.00 94.88 93 VAL A N 1
ATOM 659 C CA . VAL A 1 93 ? -4.147 -1.032 -4.546 1.00 94.88 93 VAL A CA 1
ATOM 660 C C . VAL A 1 93 ? -3.245 -0.703 -5.719 1.00 94.88 93 VAL A C 1
ATOM 662 O O . VAL A 1 93 ? -2.021 -0.702 -5.601 1.00 94.88 93 VAL A O 1
ATOM 665 N N . LEU A 1 94 ? -3.872 -0.379 -6.846 1.00 95.56 94 LEU A N 1
ATOM 666 C CA . LEU A 1 94 ? -3.201 0.021 -8.075 1.00 95.56 94 LEU A CA 1
ATOM 667 C C . LEU A 1 94 ? -3.472 1.503 -8.325 1.00 95.56 94 LEU A C 1
ATOM 669 O O . LEU A 1 94 ? -4.626 1.934 -8.363 1.00 95.56 94 LEU A O 1
ATOM 673 N N . ALA A 1 95 ? -2.416 2.292 -8.506 1.00 95.38 95 ALA A N 1
ATOM 674 C CA . ALA A 1 95 ? -2.552 3.686 -8.891 1.00 95.38 95 ALA A CA 1
ATOM 675 C C . ALA A 1 95 ? -3.277 3.788 -10.246 1.00 95.38 95 ALA A C 1
ATOM 677 O O . ALA A 1 95 ? -2.966 3.007 -11.148 1.00 95.38 95 ALA A O 1
ATOM 678 N N . PRO A 1 96 ? -4.131 4.802 -10.475 1.00 92.81 96 PRO A N 1
ATOM 679 C CA . PRO A 1 96 ? -4.831 4.963 -11.755 1.00 92.81 96 PRO A CA 1
ATOM 680 C C . PRO A 1 96 ? -3.907 5.112 -12.967 1.00 92.81 96 PRO A C 1
ATOM 682 O O . PRO A 1 96 ? -4.308 4.844 -14.090 1.00 92.81 96 PRO A O 1
ATOM 685 N N . SER A 1 97 ? -2.678 5.581 -12.741 1.00 95.69 97 SER A N 1
ATOM 686 C CA . SER A 1 97 ? -1.663 5.740 -13.782 1.00 95.69 97 SER A CA 1
ATOM 687 C C . SER A 1 97 ? -0.635 4.606 -13.800 1.00 95.69 97 SER A C 1
ATOM 689 O O . SER A 1 97 ? 0.400 4.754 -14.445 1.00 95.69 97 SER A O 1
ATOM 691 N N . SER A 1 98 ? -0.841 3.537 -13.027 1.00 97.06 98 SER A N 1
ATOM 692 C CA . SER A 1 98 ? -0.031 2.323 -13.143 1.00 97.06 98 SER A CA 1
ATOM 693 C C . SER A 1 98 ? -0.477 1.509 -14.355 1.00 97.06 98 SER A C 1
ATOM 695 O O . SER A 1 98 ? -1.629 1.591 -14.779 1.00 97.06 98 SER A O 1
ATOM 697 N N . THR A 1 99 ? 0.444 0.746 -14.931 1.00 98.12 99 THR A N 1
ATOM 698 C CA . THR A 1 99 ? 0.159 -0.193 -16.018 1.00 98.12 99 THR A CA 1
ATOM 699 C C . THR A 1 99 ? 0.473 -1.595 -15.524 1.00 98.12 99 THR A C 1
ATOM 701 O O . THR A 1 99 ? 1.629 -1.913 -15.272 1.00 98.12 99 THR A O 1
ATOM 704 N N . VAL A 1 100 ? -0.555 -2.425 -15.374 1.00 97.56 100 VAL A N 1
ATOM 705 C CA . VAL A 1 100 ? -0.407 -3.859 -15.104 1.00 97.56 100 VAL A CA 1
ATOM 706 C C . VAL A 1 100 ? -0.890 -4.581 -16.351 1.00 97.56 100 VAL A C 1
ATOM 708 O O . VAL A 1 100 ? -2.068 -4.492 -16.699 1.00 97.56 100 VAL A O 1
ATOM 711 N N . VAL A 1 101 ? 0.039 -5.204 -17.071 1.00 96.56 101 VAL A N 1
ATOM 712 C CA . VAL A 1 101 ? -0.239 -5.850 -18.356 1.00 96.56 101 VAL A CA 1
ATOM 713 C C . VAL A 1 101 ? -1.013 -7.152 -18.136 1.00 96.56 101 VAL A C 1
ATOM 715 O O . VAL A 1 101 ? -0.875 -7.809 -17.104 1.00 96.56 101 VAL A O 1
ATOM 718 N N . GLU A 1 102 ? -1.848 -7.526 -19.107 1.00 93.19 102 GLU A N 1
ATOM 719 C CA . GLU A 1 102 ? -2.581 -8.792 -19.083 1.00 93.19 102 GLU A CA 1
ATOM 720 C C . GLU A 1 102 ? -1.632 -9.982 -18.849 1.00 93.19 102 GLU A C 1
ATOM 722 O O . GLU A 1 102 ? -0.545 -10.063 -19.421 1.00 93.19 102 GLU A O 1
ATOM 727 N N . GLY A 1 103 ? -2.038 -10.896 -17.966 1.00 93.38 103 GLY A N 1
ATOM 728 C CA . GLY A 1 103 ? -1.233 -12.051 -17.561 1.00 93.38 103 GLY A CA 1
ATOM 729 C C . GLY A 1 103 ? -0.273 -11.793 -16.395 1.00 93.38 103 GLY A C 1
ATOM 730 O O . GLY A 1 103 ? 0.203 -12.759 -15.802 1.00 93.38 103 GLY A O 1
ATOM 731 N N . ALA A 1 104 ? -0.018 -10.536 -16.013 1.00 97.44 104 ALA A N 1
ATOM 732 C CA . ALA A 1 104 ? 0.688 -10.237 -14.770 1.00 97.44 104 ALA A CA 1
ATOM 733 C C . ALA A 1 104 ? -0.188 -10.546 -13.544 1.00 97.44 104 ALA A C 1
ATOM 735 O O . ALA A 1 104 ? -1.405 -10.334 -13.554 1.00 97.44 104 ALA A O 1
ATOM 736 N N . VAL A 1 105 ? 0.435 -11.020 -12.463 1.00 97.81 105 VAL A N 1
ATOM 737 C CA . VAL A 1 105 ? -0.250 -11.352 -11.205 1.00 97.81 105 VAL A CA 1
ATOM 738 C C . VAL A 1 105 ? 0.277 -10.471 -10.081 1.00 97.81 105 VAL A C 1
ATOM 740 O O . VAL A 1 105 ? 1.482 -10.418 -9.847 1.00 97.81 105 VAL A O 1
ATOM 743 N N . ILE A 1 106 ? -0.633 -9.812 -9.359 1.00 98.44 106 ILE A N 1
ATOM 744 C CA . ILE A 1 106 ? -0.312 -8.985 -8.192 1.00 98.44 106 ILE A CA 1
ATOM 745 C C . ILE A 1 106 ? -0.877 -9.644 -6.934 1.00 98.44 106 ILE A C 1
ATOM 747 O O . ILE A 1 106 ? -2.092 -9.814 -6.823 1.00 98.44 106 ILE A O 1
ATOM 751 N N . GLY A 1 107 ? -0.003 -9.993 -5.990 1.00 98.38 107 GLY A N 1
ATOM 752 C CA . GLY A 1 107 ? -0.382 -10.570 -4.704 1.00 98.38 107 GLY A CA 1
ATOM 753 C C . GLY A 1 107 ? -1.184 -9.618 -3.813 1.00 98.38 107 GLY A C 1
ATOM 754 O O . GLY A 1 107 ? -1.239 -8.400 -4.026 1.00 98.38 107 GLY A O 1
ATOM 755 N N . GLU A 1 108 ? -1.834 -10.187 -2.800 1.00 98.06 108 GLU A N 1
ATOM 756 C CA . GLU A 1 108 ? -2.675 -9.434 -1.870 1.00 98.06 108 GLU A CA 1
ATOM 757 C C . GLU A 1 108 ? -1.855 -8.442 -1.033 1.00 98.06 108 GLU A C 1
ATOM 759 O O . GLU A 1 108 ? -0.683 -8.668 -0.746 1.00 98.06 108 GLU A O 1
ATOM 764 N N . GLY A 1 109 ? -2.435 -7.307 -0.643 1.00 97.31 109 GLY A N 1
ATOM 765 C CA . GLY A 1 109 ? -1.730 -6.321 0.191 1.00 97.31 109 GLY A CA 1
ATOM 766 C C . GLY A 1 109 ? -0.666 -5.507 -0.548 1.00 97.31 109 GLY A C 1
ATOM 767 O O . GLY A 1 109 ? -0.005 -4.6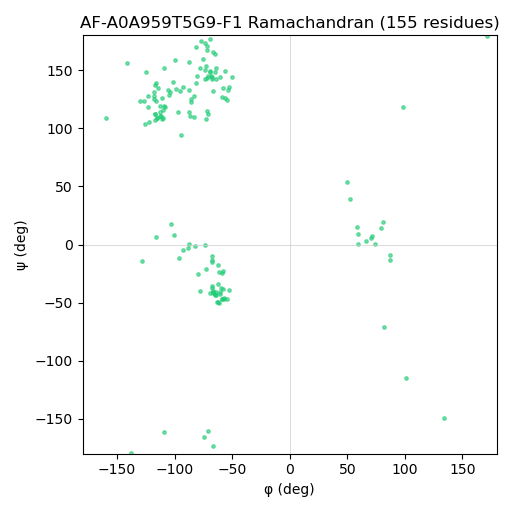70 0.065 1.00 97.31 109 GLY A O 1
ATOM 768 N N . THR A 1 110 ? -0.474 -5.750 -1.845 1.00 98.38 110 THR A N 1
ATOM 769 C CA . THR A 1 110 ? 0.530 -5.055 -2.651 1.00 98.38 110 THR A CA 1
ATOM 770 C C . THR A 1 110 ? 0.031 -3.691 -3.115 1.00 98.38 110 THR A C 1
ATOM 772 O O . THR A 1 110 ? -1.118 -3.521 -3.530 1.00 98.38 110 THR A O 1
ATOM 775 N N . THR A 1 111 ? 0.926 -2.706 -3.072 1.00 97.56 111 THR A N 1
ATOM 776 C CA . THR A 1 111 ? 0.697 -1.372 -3.638 1.00 97.56 111 THR A CA 1
ATOM 777 C C . THR A 1 111 ? 1.480 -1.205 -4.932 1.00 97.56 111 THR A C 1
ATOM 779 O O . THR A 1 111 ? 2.670 -1.515 -4.991 1.00 97.56 111 THR A O 1
ATOM 782 N N . VAL A 1 112 ? 0.822 -0.687 -5.968 1.00 98.00 112 VAL A N 1
ATOM 783 C CA . VAL A 1 112 ? 1.454 -0.316 -7.239 1.00 98.00 112 VAL A CA 1
ATOM 784 C C . VAL A 1 112 ? 1.289 1.184 -7.443 1.00 98.00 112 VAL A C 1
ATOM 786 O O . VAL A 1 112 ? 0.179 1.688 -7.597 1.00 98.00 112 VAL A O 1
ATOM 789 N N . GLY A 1 113 ? 2.403 1.908 -7.381 1.00 97.38 113 GLY A N 1
ATOM 790 C CA . GLY A 1 113 ? 2.457 3.364 -7.379 1.00 97.38 113 GLY A CA 1
ATOM 791 C C . GLY A 1 113 ? 2.247 4.007 -8.751 1.00 97.38 113 GLY A C 1
ATOM 792 O O . GLY A 1 113 ? 2.161 3.356 -9.792 1.00 97.38 113 GLY A O 1
ATOM 793 N N . HIS A 1 114 ? 2.185 5.339 -8.760 1.00 97.06 114 HIS A N 1
ATOM 794 C CA . HIS A 1 114 ? 1.953 6.111 -9.979 1.00 97.06 114 HIS A CA 1
ATOM 795 C C . HIS A 1 114 ? 3.024 5.865 -11.046 1.00 97.06 114 HIS A C 1
ATOM 797 O O . HIS A 1 114 ? 4.218 6.052 -10.802 1.00 97.06 114 HIS A O 1
ATOM 803 N N . GLY A 1 115 ? 2.581 5.506 -12.253 1.00 97.69 115 GLY A N 1
ATOM 804 C CA . GLY A 1 115 ? 3.460 5.309 -13.406 1.00 97.69 115 GLY A CA 1
ATOM 805 C C . GLY A 1 115 ? 4.325 4.056 -13.315 1.00 97.69 115 GLY A C 1
ATOM 806 O O . GLY A 1 115 ? 5.223 3.909 -14.134 1.00 97.69 115 GLY A O 1
ATOM 807 N N . ALA A 1 116 ? 4.103 3.195 -12.317 1.00 98.56 116 ALA A N 1
ATOM 808 C CA . ALA A 1 116 ? 4.746 1.894 -12.279 1.00 98.56 116 ALA A CA 1
ATOM 809 C C . ALA A 1 116 ? 4.204 0.997 -13.401 1.00 98.56 116 ALA A C 1
ATOM 811 O O . ALA A 1 116 ? 3.018 1.076 -13.738 1.00 98.56 116 ALA A O 1
ATOM 812 N N . VAL A 1 117 ? 5.072 0.154 -13.954 1.00 98.69 117 VAL A N 1
ATOM 813 C CA . VAL A 1 117 ? 4.749 -0.790 -15.025 1.00 98.69 117 VAL A CA 1
ATOM 814 C C . VAL A 1 117 ? 5.100 -2.196 -14.561 1.00 98.69 117 VAL A C 1
ATOM 816 O O . VAL A 1 117 ? 6.215 -2.435 -14.103 1.00 98.69 117 VAL A O 1
ATOM 819 N N . VAL A 1 118 ? 4.141 -3.109 -14.673 1.00 98.62 118 VAL A N 1
ATOM 820 C CA . VAL A 1 118 ? 4.297 -4.536 -14.387 1.00 98.62 118 VAL A CA 1
ATOM 821 C C . VAL A 1 118 ? 3.917 -5.295 -15.659 1.00 98.62 118 VAL A C 1
ATOM 823 O O . VAL A 1 118 ? 2.743 -5.324 -16.034 1.00 98.62 118 VAL A O 1
ATOM 826 N N . ASN A 1 119 ? 4.920 -5.825 -16.363 1.00 98.19 119 ASN A N 1
ATOM 827 C CA . ASN A 1 119 ? 4.778 -6.426 -17.693 1.00 98.19 119 ASN A CA 1
ATOM 828 C C . ASN A 1 119 ? 4.271 -7.877 -17.655 1.00 98.19 119 ASN A C 1
ATOM 830 O O . ASN A 1 119 ? 4.164 -8.498 -16.595 1.00 98.19 119 ASN A O 1
ATOM 834 N N . SER A 1 120 ? 3.920 -8.399 -18.833 1.00 96.12 120 SER A N 1
ATOM 835 C CA . SER A 1 120 ? 3.264 -9.698 -19.025 1.00 96.12 120 SER A CA 1
ATOM 836 C C . SER A 1 120 ? 3.961 -10.840 -18.289 1.00 96.12 120 SER A C 1
ATOM 838 O O . SER A 1 120 ? 5.185 -10.888 -18.220 1.00 96.12 120 SER A O 1
ATOM 840 N N . ASN A 1 121 ? 3.172 -11.783 -17.773 1.00 95.75 121 ASN A N 1
ATOM 841 C CA . ASN A 1 121 ? 3.625 -12.992 -17.069 1.00 95.75 121 ASN A CA 1
ATOM 842 C C . ASN A 1 121 ? 4.473 -12.772 -15.806 1.00 95.75 121 ASN A C 1
ATOM 844 O O . ASN A 1 121 ? 4.857 -13.752 -15.167 1.00 95.75 121 ASN A O 1
ATOM 848 N N . SER A 1 122 ? 4.745 -11.528 -15.409 1.00 97.75 122 SER A N 1
ATOM 849 C CA . SER A 1 122 ? 5.424 -11.261 -14.147 1.00 97.75 122 SER A CA 1
ATOM 850 C C . SER A 1 122 ? 4.527 -11.602 -12.953 1.00 97.75 122 SER A C 1
ATOM 852 O O . SER A 1 122 ? 3.291 -11.521 -13.006 1.00 97.75 122 SER A O 1
ATOM 854 N N . ARG A 1 123 ? 5.158 -12.012 -11.853 1.00 98.19 123 ARG A N 1
ATOM 855 C CA . ARG A 1 123 ? 4.486 -12.408 -10.613 1.00 98.19 123 ARG A CA 1
ATOM 856 C C . ARG A 1 123 ? 5.007 -11.562 -9.470 1.00 98.19 123 ARG A C 1
ATOM 858 O O . ARG A 1 123 ? 6.188 -11.620 -9.145 1.00 98.19 123 ARG A O 1
ATOM 865 N N . ILE A 1 124 ? 4.117 -10.797 -8.852 1.00 98.62 124 ILE A N 1
ATOM 866 C CA . ILE A 1 124 ? 4.410 -10.022 -7.651 1.00 98.62 124 ILE A CA 1
ATOM 867 C C . ILE A 1 124 ? 3.785 -10.714 -6.446 1.00 98.62 124 ILE A C 1
ATOM 869 O O . ILE A 1 124 ? 2.589 -11.001 -6.454 1.00 98.62 124 ILE A O 1
ATOM 873 N N . GLY A 1 125 ? 4.590 -10.943 -5.413 1.00 98.56 125 GLY A N 1
ATOM 874 C CA . GLY A 1 125 ? 4.161 -11.516 -4.146 1.00 98.56 125 GLY A CA 1
ATOM 875 C C . GLY A 1 125 ? 3.217 -10.626 -3.335 1.00 98.56 125 GLY A C 1
ATOM 876 O O . GLY A 1 125 ? 2.737 -9.572 -3.771 1.00 98.56 125 GLY A O 1
ATOM 877 N N . THR A 1 126 ? 2.948 -11.092 -2.125 1.00 98.38 126 THR A N 1
ATOM 878 C CA . THR A 1 126 ? 2.057 -10.492 -1.134 1.00 98.38 126 THR A CA 1
ATOM 879 C C . THR A 1 126 ? 2.753 -9.362 -0.394 1.00 98.38 126 THR A C 1
ATOM 881 O O . THR A 1 126 ? 3.942 -9.442 -0.076 1.00 98.38 126 THR A O 1
ATOM 884 N N . ASN A 1 127 ? 1.987 -8.323 -0.053 1.00 97.75 127 ASN A N 1
ATOM 885 C CA . ASN A 1 127 ? 2.449 -7.176 0.714 1.00 97.75 127 ASN A CA 1
ATOM 886 C C . ASN A 1 127 ? 3.745 -6.634 0.106 1.00 97.75 127 ASN A C 1
ATOM 888 O O . ASN A 1 127 ? 4.760 -6.541 0.784 1.00 97.75 127 ASN A O 1
ATOM 892 N N . CYS A 1 128 ? 3.748 -6.324 -1.184 1.00 98.25 128 CYS A N 1
ATOM 893 C CA . CYS A 1 128 ? 4.866 -5.678 -1.859 1.00 98.25 128 CYS A CA 1
ATOM 894 C C . CYS A 1 128 ? 4.610 -4.177 -2.024 1.00 98.25 128 CYS A C 1
ATOM 896 O O . CYS A 1 128 ? 3.476 -3.693 -1.997 1.00 98.25 128 CYS A O 1
ATOM 898 N N . ILE A 1 129 ? 5.687 -3.421 -2.219 1.00 98.19 129 ILE A N 1
ATOM 899 C CA . ILE A 1 129 ? 5.616 -2.021 -2.643 1.00 98.19 129 ILE A CA 1
ATOM 900 C C . ILE A 1 129 ? 6.291 -1.931 -4.003 1.00 98.19 129 ILE A C 1
ATOM 902 O O . ILE A 1 129 ? 7.516 -1.981 -4.089 1.00 98.19 129 ILE A O 1
ATOM 906 N N . ILE A 1 130 ? 5.503 -1.760 -5.059 1.00 98.38 130 ILE A N 1
ATOM 907 C CA . ILE A 1 130 ? 6.001 -1.381 -6.380 1.00 98.38 130 ILE A CA 1
ATOM 908 C C . ILE A 1 130 ? 5.880 0.136 -6.460 1.00 98.38 130 ILE A C 1
ATOM 910 O O . ILE A 1 130 ? 4.802 0.679 -6.698 1.00 98.38 130 ILE A O 1
ATOM 914 N N . ASN A 1 131 ? 6.959 0.846 -6.133 1.00 97.62 131 ASN A N 1
ATOM 915 C CA . ASN A 1 131 ? 6.889 2.289 -5.933 1.00 97.62 131 ASN A CA 1
ATOM 916 C C . ASN A 1 131 ? 6.742 3.043 -7.269 1.00 97.62 131 ASN A C 1
ATOM 918 O O . ASN A 1 131 ? 6.779 2.477 -8.359 1.00 97.62 131 ASN A O 1
ATOM 922 N N . SER A 1 132 ? 6.538 4.353 -7.179 1.00 97.56 132 SER A N 1
ATOM 923 C CA . SER A 1 132 ? 6.268 5.221 -8.321 1.00 97.56 132 SER A CA 1
ATOM 924 C C . SER A 1 132 ? 7.334 5.065 -9.405 1.00 97.56 132 SER A C 1
ATOM 926 O O . SER A 1 132 ? 8.533 5.119 -9.123 1.00 97.56 132 SER A O 1
ATOM 928 N N . ARG A 1 133 ? 6.884 4.914 -10.653 1.00 98.31 133 ARG A N 1
ATOM 929 C CA . ARG A 1 133 ? 7.733 4.743 -11.844 1.00 98.31 133 ARG A CA 1
ATOM 930 C C . ARG A 1 133 ? 8.676 3.534 -11.812 1.00 98.31 133 ARG A C 1
ATOM 932 O O . ARG A 1 133 ? 9.611 3.503 -12.603 1.00 98.31 133 ARG A O 1
ATOM 939 N N . ALA A 1 134 ? 8.471 2.569 -10.917 1.00 98.69 134 ALA A N 1
ATOM 940 C CA . ALA A 1 134 ? 9.192 1.304 -10.991 1.00 98.69 134 ALA A CA 1
ATOM 941 C C . ALA A 1 134 ? 8.764 0.508 -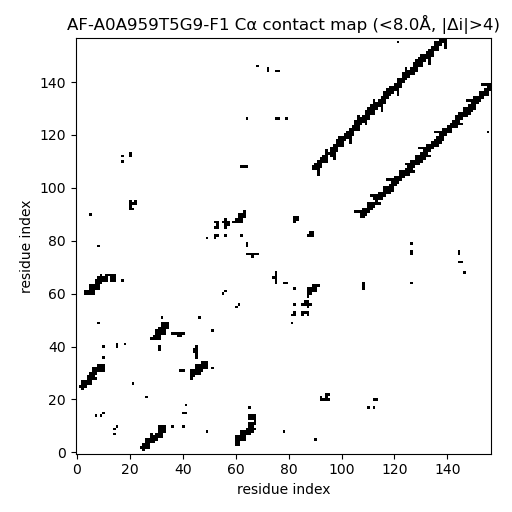12.236 1.00 98.69 134 ALA A C 1
ATOM 943 O O . ALA A 1 134 ? 7.592 0.531 -12.610 1.00 98.69 134 ALA A O 1
ATOM 944 N N . LEU A 1 135 ? 9.705 -0.203 -12.849 1.00 98.62 135 LEU A N 1
ATOM 945 C CA . LEU A 1 135 ? 9.466 -1.106 -13.972 1.00 98.62 135 LEU A CA 1
ATOM 946 C C . LEU A 1 135 ? 9.803 -2.533 -13.544 1.00 98.62 135 LEU A C 1
ATOM 948 O O . LEU A 1 135 ? 10.925 -2.804 -13.121 1.00 98.62 135 LEU A O 1
ATOM 952 N N . VAL A 1 136 ? 8.833 -3.431 -13.672 1.00 98.56 136 VAL A N 1
ATOM 953 C CA . VAL A 1 136 ? 9.020 -4.877 -13.576 1.00 98.56 136 VAL A CA 1
ATOM 954 C C . VAL A 1 136 ? 8.751 -5.453 -14.960 1.00 98.56 136 VAL A C 1
ATOM 956 O O . VAL A 1 136 ? 7.620 -5.397 -15.444 1.00 98.56 136 VAL A O 1
ATOM 959 N N . GLU A 1 137 ? 9.807 -5.934 -15.611 1.00 98.19 137 GLU A N 1
ATOM 960 C CA . GLU A 1 137 ? 9.739 -6.497 -16.957 1.00 98.19 137 GLU A CA 1
ATOM 961 C C . GLU A 1 137 ? 9.047 -7.865 -16.996 1.00 98.19 137 GLU A C 1
ATOM 963 O O . GLU A 1 137 ? 8.695 -8.448 -15.966 1.00 98.19 137 GLU A O 1
ATOM 968 N N . HIS A 1 138 ? 8.783 -8.334 -18.215 1.00 96.56 138 HIS A N 1
ATOM 969 C CA . HIS A 1 138 ? 8.063 -9.581 -18.456 1.00 96.56 138 HIS A CA 1
ATOM 970 C C . HIS A 1 138 ? 8.734 -10.783 -17.769 1.00 96.56 138 HIS A C 1
ATOM 972 O O . HIS A 1 138 ? 9.945 -10.800 -17.581 1.00 96.56 138 HIS A O 1
ATOM 978 N N . ASP A 1 139 ? 7.946 -11.779 -17.362 1.00 96.31 139 ASP A N 1
ATOM 979 C CA . ASP A 1 139 ? 8.430 -13.036 -16.755 1.00 96.31 139 ASP A CA 1
ATOM 980 C C . ASP A 1 139 ? 9.254 -12.884 -15.448 1.00 96.31 139 ASP A C 1
ATOM 982 O O . ASP A 1 139 ? 9.809 -13.857 -14.941 1.00 96.31 139 ASP A O 1
ATOM 986 N N . ALA A 1 140 ? 9.323 -11.684 -14.856 1.00 97.81 140 ALA A N 1
ATOM 987 C CA . ALA A 1 140 ? 10.006 -11.459 -13.584 1.00 97.81 140 ALA A CA 1
ATOM 988 C C . ALA A 1 140 ? 9.222 -12.030 -12.386 1.00 97.81 140 ALA A C 1
ATOM 990 O O . ALA A 1 140 ? 7.996 -11.902 -12.300 1.00 97.81 140 ALA A O 1
ATOM 991 N N . GLU A 1 141 ? 9.942 -12.580 -11.406 1.00 97.75 141 GLU A N 1
ATOM 992 C CA . GLU A 1 141 ? 9.377 -13.097 -10.155 1.00 97.75 141 GLU A CA 1
ATOM 993 C C . GLU A 1 141 ? 9.827 -12.247 -8.959 1.00 97.75 141 GLU A C 1
ATOM 995 O O . GLU A 1 141 ? 11.002 -12.201 -8.596 1.00 97.75 141 GLU A O 1
ATOM 1000 N N . ILE A 1 142 ? 8.874 -11.567 -8.323 1.00 98.19 142 ILE A N 1
ATOM 1001 C CA . ILE A 1 142 ? 9.086 -10.767 -7.118 1.00 98.19 142 ILE A CA 1
ATOM 1002 C C . ILE A 1 142 ? 8.447 -11.495 -5.935 1.00 98.19 142 ILE A C 1
ATOM 1004 O O . ILE A 1 142 ? 7.233 -11.684 -5.909 1.00 98.19 142 ILE A O 1
ATOM 1008 N N . GLY A 1 143 ? 9.256 -11.880 -4.946 1.00 98.19 143 GLY A N 1
ATOM 1009 C CA . GLY A 1 143 ? 8.779 -12.548 -3.730 1.00 98.19 143 GLY A CA 1
ATOM 1010 C C . GLY A 1 143 ? 7.955 -11.648 -2.802 1.00 98.19 143 GLY A C 1
ATOM 1011 O O . GLY A 1 143 ? 7.796 -10.451 -3.044 1.00 98.19 143 GLY A O 1
ATOM 1012 N N . ASP A 1 144 ? 7.450 -12.228 -1.714 1.00 98.19 144 ASP A N 1
ATOM 1013 C CA . ASP A 1 144 ? 6.658 -11.512 -0.710 1.00 98.19 144 ASP A CA 1
ATOM 1014 C C . ASP A 1 144 ? 7.474 -10.429 0.013 1.00 98.19 144 ASP A C 1
ATOM 1016 O O . ASP A 1 144 ? 8.690 -10.532 0.187 1.00 98.19 144 ASP A O 1
ATOM 1020 N N . HIS A 1 145 ? 6.790 -9.383 0.481 1.00 97.19 145 HIS A N 1
ATOM 1021 C CA . HIS A 1 145 ? 7.358 -8.302 1.296 1.00 97.19 145 HIS A CA 1
ATOM 1022 C C . HIS A 1 145 ? 8.396 -7.404 0.610 1.00 97.19 145 HIS A C 1
ATOM 1024 O O . HIS A 1 145 ? 8.902 -6.464 1.239 1.00 97.19 145 HIS A O 1
ATOM 1030 N N . VAL A 1 146 ? 8.661 -7.615 -0.679 1.00 97.25 146 VAL A N 1
ATOM 1031 C CA . VAL A 1 146 ? 9.650 -6.858 -1.448 1.00 97.25 146 VAL A CA 1
ATOM 1032 C C . VAL A 1 146 ? 9.216 -5.405 -1.643 1.00 97.25 146 VAL A C 1
ATOM 1034 O O . VAL A 1 146 ? 8.045 -5.080 -1.853 1.00 97.25 146 VAL A O 1
ATOM 1037 N N . HIS A 1 147 ? 10.194 -4.504 -1.591 1.00 97.62 147 HIS A N 1
ATOM 1038 C CA . HIS A 1 147 ? 10.027 -3.106 -1.966 1.00 97.62 147 HIS A CA 1
ATOM 1039 C C . HIS A 1 147 ? 10.891 -2.799 -3.190 1.00 97.62 147 HIS A C 1
ATOM 1041 O O . HIS A 1 147 ? 12.112 -2.713 -3.097 1.00 97.62 147 HIS A O 1
ATOM 1047 N N . ILE A 1 148 ? 10.241 -2.592 -4.334 1.00 97.69 148 ILE A N 1
ATOM 1048 C CA . ILE A 1 148 ? 10.868 -2.041 -5.533 1.00 97.69 148 ILE A CA 1
ATOM 1049 C C . ILE A 1 148 ? 10.809 -0.517 -5.433 1.00 97.69 148 ILE A C 1
ATOM 1051 O O . ILE A 1 148 ? 9.734 0.088 -5.445 1.00 97.69 148 ILE A O 1
ATOM 1055 N N . ALA A 1 149 ? 11.976 0.100 -5.252 1.00 96.19 149 ALA A N 1
ATOM 1056 C CA . ALA A 1 149 ? 12.102 1.531 -5.008 1.00 96.19 149 ALA A CA 1
ATOM 1057 C C . ALA A 1 149 ? 11.686 2.387 -6.215 1.00 96.19 149 ALA A C 1
ATOM 1059 O O . ALA A 1 149 ? 11.533 1.912 -7.339 1.00 96.19 149 ALA A O 1
ATOM 1060 N N . THR A 1 150 ? 11.495 3.682 -5.967 1.00 96.94 150 THR A N 1
ATOM 1061 C CA . THR A 1 150 ? 11.076 4.655 -6.982 1.00 96.94 150 THR A CA 1
ATOM 1062 C C . THR A 1 150 ? 12.020 4.636 -8.181 1.00 96.94 150 THR A C 1
ATOM 1064 O O . THR A 1 150 ? 13.221 4.840 -8.019 1.00 96.94 150 THR A O 1
ATOM 1067 N N . GLY A 1 151 ? 11.474 4.429 -9.381 1.00 98.12 151 GLY A N 1
ATOM 1068 C CA . GLY A 1 151 ? 12.251 4.415 -10.624 1.00 98.12 151 GLY A CA 1
ATOM 1069 C C . GLY A 1 151 ? 13.179 3.210 -10.813 1.00 98.12 151 GLY A C 1
ATOM 1070 O O . GLY A 1 151 ? 13.950 3.206 -11.769 1.00 98.12 151 GLY A O 1
ATOM 1071 N N . ALA A 1 152 ? 13.146 2.211 -9.926 1.00 98.38 152 ALA A N 1
ATOM 1072 C CA . ALA A 1 152 ? 13.949 1.004 -10.090 1.00 98.38 152 ALA A CA 1
ATOM 1073 C C . ALA A 1 152 ? 13.439 0.156 -11.265 1.00 98.38 152 ALA A C 1
ATOM 1075 O O . ALA A 1 152 ? 12.240 0.129 -11.545 1.00 98.38 152 ALA A O 1
ATOM 1076 N N . ILE A 1 153 ? 14.359 -0.549 -11.925 1.00 98.44 153 ILE A N 1
ATOM 1077 C CA . ILE A 1 153 ? 14.072 -1.448 -13.046 1.00 98.44 153 ILE A CA 1
ATOM 1078 C C . ILE A 1 153 ? 14.477 -2.862 -12.637 1.00 98.44 153 ILE A C 1
ATOM 1080 O O . ILE A 1 153 ? 15.624 -3.088 -12.247 1.00 98.44 153 ILE A O 1
ATOM 1084 N N . VAL A 1 154 ? 13.540 -3.800 -12.738 1.00 98.12 154 VAL A N 1
ATOM 1085 C CA . VAL A 1 154 ? 13.779 -5.237 -12.609 1.00 98.12 154 VAL A CA 1
ATOM 1086 C C . VAL A 1 154 ? 13.593 -5.856 -13.984 1.00 98.12 154 VAL A C 1
ATOM 1088 O O . VAL A 1 154 ? 12.496 -5.795 -14.536 1.00 98.12 154 VAL A O 1
ATOM 1091 N N . ASN A 1 155 ? 14.668 -6.417 -14.538 1.00 97.00 155 ASN A N 1
ATOM 1092 C CA . ASN A 1 155 ? 14.621 -7.097 -15.829 1.00 97.00 155 ASN A CA 1
ATOM 1093 C C . ASN A 1 155 ? 13.907 -8.448 -15.717 1.00 97.00 155 ASN A C 1
ATOM 1095 O O . ASN A 1 155 ? 13.916 -9.078 -14.659 1.00 97.00 155 ASN A O 1
ATOM 1099 N N . GLY A 1 156 ? 13.332 -8.868 -16.840 1.00 90.25 156 GLY A N 1
ATOM 1100 C CA . GLY A 1 156 ? 12.738 -10.180 -17.018 1.00 90.25 156 GLY A CA 1
ATOM 1101 C C . GLY A 1 156 ? 13.771 -11.293 -17.113 1.00 90.25 156 GLY A C 1
ATOM 1102 O O . GLY A 1 156 ? 14.971 -11.035 -17.274 1.00 90.25 156 GLY A O 1
ATOM 1103 N N . HIS A 1 157 ? 13.274 -12.522 -17.019 1.00 81.44 157 HIS A N 1
ATOM 1104 C CA . HIS A 1 157 ? 14.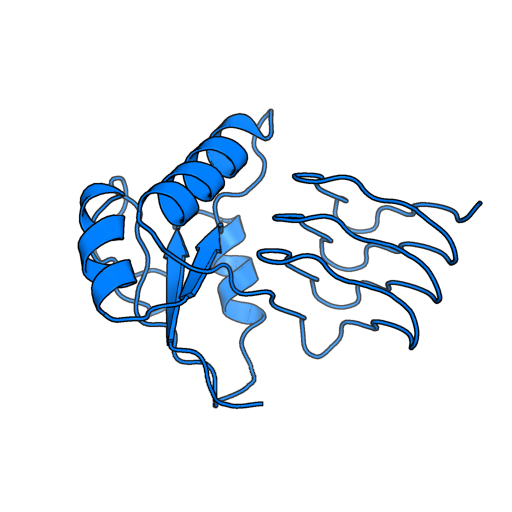044 -13.739 -17.259 1.00 81.44 157 HIS A CA 1
ATOM 1105 C C . HIS A 1 157 ? 13.968 -14.184 -18.721 1.00 81.44 157 HIS A C 1
ATOM 1107 O O . HIS A 1 157 ? 12.923 -13.954 -19.366 1.00 81.44 157 HIS A O 1
#

Radius of gyration: 14.92 Å; Cα contacts (8 Å, |Δi|>4): 402; chains: 1; bounding box: 34×28×38 Å

Foldseek 3Di:
DQQAEEEEEDQDPQVLQLVLQDDPPSYHHQAYADQVDAAHRVPGGHPYHLVCLLVCVVVVHAYAYRDDADPHLVVVVVSVVSNVVSVHFADETERPQEAEEPQEEAEGNEYAEHLEYAEHVEYAYYNEYNYHLEYEEYQHYHYPSYYQDHNHYHYHD

Nearest PDB structures (foldseek):
  4eaa-assembly1_A  TM=9.303E-01  e=1.314E-10  Caulobacter vibrioides
  4ea7-assembly1_A  TM=9.141E-01  e=2.339E-09  Caulobacter vibrioides
  4m98-assembly1_A  TM=8.216E-01  e=5.848E-10  Neisseria gonorrhoeae FA 1090
  4eab-assembly1_A  TM=7.794E-01  e=1.447E-09  Caulobacter vibrioides
  4m99-assembly1_B  TM=8.208E-01  e=4.934E-09  Neisseria gonorrhoeae FA 1090

Sequence (157 aa):
MSGKRIVLVGGGGHCRSVIGLFRDPSHELIGVLDPAIVGNVLGIPVLGGDEHLHELAGQGHAFLVTAGHVGDATLRIRLCNAILEAGGTLATVLAPSSTVVEGAVIGEGTTVGHGAVVNSNSRIGTNCIINSRALVEHDAEIGDHVHIATGAIVNGH

Secondary structure (DSSP, 8-state):
-PPPEEEEE--SHHHHHHHTT---TT-EEEEEE-TT--SEETTEEEEESGGGHHHHHHTT-EEEE----BSBSHHHHHHHHHHHHTT-EEPPEE-TT-EE-TT-EE-TT-EE-TT-EE-TT-EE-SS-EE-TT-EE-TT-EE-TT-EE-TT-EE---

Solvent-accessible surface area (backbone atoms only — not comparable to full-atom values): 8016 Å² total; per-residue (Å²): 130,86,55,49,49,31,35,35,37,28,67,49,73,43,22,63,57,53,60,72,36,68,73,61,82,54,50,41,76,72,26,26,28,28,74,91,58,81,61,58,59,96,83,3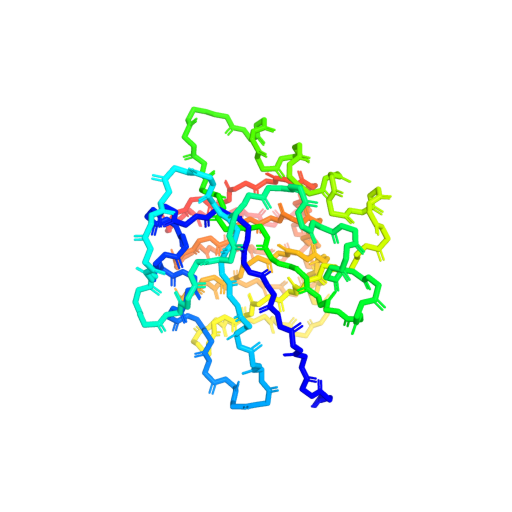5,42,44,78,41,35,78,87,48,40,45,61,45,18,74,72,69,32,29,33,30,72,22,46,58,79,74,99,52,54,64,68,43,53,52,52,52,48,52,36,48,76,36,64,30,46,57,42,61,46,64,14,88,60,34,45,76,35,79,70,39,44,79,26,50,22,17,39,35,24,52,53,14,36,37,27,40,57,14,38,40,26,37,43,22,36,39,25,40,43,14,37,37,31,39,52,24,80,43,62,62,55,41,72,46,48,70,59,38,77,43,73,45,112

pLDDT: mean 95.05, std 6.9, range [47.41, 98.69]

Mean predicted aligned error: 3.22 Å